Protein AF-A0A6P5RH05-F1 (afdb_monomer)

Solvent-accessible surface area (backbone atoms only — not comparable to full-atom values): 8881 Å² total; per-residue (Å²): 114,66,69,59,51,56,50,51,54,51,50,55,42,36,55,52,49,51,75,71,67,55,86,67,65,102,54,96,44,69,67,55,55,49,51,33,53,52,52,49,59,66,70,46,89,52,87,93,58,48,68,68,58,51,52,50,50,47,67,71,46,50,85,72,64,39,72,69,53,51,55,50,54,48,34,68,75,70,67,61,73,85,76,93,79,69,73,75,67,67,59,62,79,77,68,83,70,88,74,82,88,82,80,88,84,89,80,85,79,85,73,87,76,82,53,71,72,62,62,62,71,66,68,73,56,81,64,70,70,66,74,75,74,127

Nearest PDB structures (foldseek):
  6i7o-assembly1_Gb  TM=3.079E-01  e=9.146E+00  Saccharomyces cerevisiae

Mean predicted aligned error: 18.08 Å

pLDDT: mean 72.0, std 19.88, range [32.75, 96.19]

Radius of gyration: 25.93 Å; Cα contacts (8 Å, |Δi|>4): 29; chains: 1; bounding box: 49×73×50 Å

Secondary structure (DSSP, 8-state):
-HHHHHHHHHHHHHHHHHHTT----SS--HHHHHHHHHHHHHHS--TT--HHHHHHHHHHHGGG--HHHHHHHHHHHHT----S--STTTGGGT------------------PPPHHHHHTT---THHHHTT--

Foldseek 3Di:
DVVVVVVVQLVVLLVVCVVVPPDDDPDPDPVSSVVSVVVVVLPDDDPPDDNVNSVVVCVVCVVVDDPVNVVVVVCVVVVPDDPPDPPVPVVVVPPPDDDDDDDDDDDDDPDDDDDPVNVVVPPDDPVVVVVPDD

Structure (mmCIF, N/CA/C/O backbone):
data_AF-A0A6P5RH05-F1
#
_entry.id   AF-A0A6P5RH05-F1
#
loop_
_atom_site.group_PDB
_atom_site.id
_atom_site.type_symbol
_atom_site.label_atom_id
_atom_site.label_alt_id
_atom_site.label_comp_id
_atom_site.label_asym_id
_atom_site.label_entity_id
_atom_site.label_seq_id
_atom_site.pdbx_PDB_ins_code
_atom_site.Cartn_x
_atom_site.Cartn_y
_atom_site.Cartn_z
_atom_site.occupancy
_atom_site.B_iso_or_equiv
_atom_site.auth_seq_id
_atom_site.auth_comp_id
_atom_site.auth_asym_id
_atom_site.auth_atom_id
_atom_site.pdbx_PDB_model_num
ATOM 1 N N . MET A 1 1 ? 8.839 3.997 24.751 1.00 77.19 1 MET A N 1
ATOM 2 C CA . ME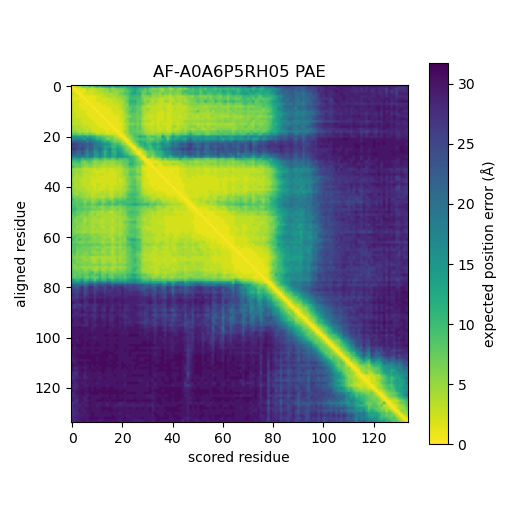T A 1 1 ? 7.398 3.696 24.937 1.00 77.19 1 MET A CA 1
ATOM 3 C C . MET A 1 1 ? 6.636 3.733 23.616 1.00 77.19 1 MET A C 1
ATOM 5 O O . MET A 1 1 ? 5.855 2.828 23.378 1.00 77.19 1 MET A O 1
ATOM 9 N N . GLU A 1 2 ? 6.862 4.718 22.742 1.00 85.25 2 GLU A N 1
ATOM 10 C CA . GLU A 1 2 ? 6.169 4.806 21.444 1.00 85.25 2 GLU A CA 1
ATOM 11 C C . GLU A 1 2 ? 6.503 3.653 20.477 1.00 85.25 2 GLU A C 1
ATOM 13 O O . GLU A 1 2 ? 5.600 3.050 19.912 1.00 85.25 2 GLU A O 1
ATOM 18 N N . GLU A 1 3 ? 7.777 3.269 20.368 1.00 84.56 3 GLU A N 1
ATOM 19 C CA . GLU A 1 3 ? 8.208 2.145 19.515 1.00 84.56 3 GLU A CA 1
ATOM 20 C C . GLU A 1 3 ? 7.582 0.799 19.921 1.00 84.56 3 GLU A C 1
ATOM 22 O O . GLU A 1 3 ? 7.215 -0.007 19.070 1.00 84.56 3 GLU A O 1
ATOM 27 N N . LEU A 1 4 ? 7.372 0.578 21.223 1.00 87.69 4 LEU A N 1
ATOM 28 C CA . LEU A 1 4 ? 6.678 -0.617 21.720 1.00 87.69 4 LEU A CA 1
ATOM 29 C C . LEU A 1 4 ? 5.201 -0.629 21.309 1.00 87.69 4 LEU A C 1
ATOM 31 O O . LEU A 1 4 ? 4.662 -1.687 21.004 1.00 87.69 4 LEU A O 1
ATOM 35 N N . ARG A 1 5 ? 4.560 0.544 21.251 1.00 87.19 5 ARG A N 1
ATOM 36 C CA . ARG A 1 5 ? 3.170 0.684 20.800 1.00 87.19 5 ARG A CA 1
ATOM 37 C C . ARG A 1 5 ? 3.037 0.378 19.309 1.00 87.19 5 ARG A C 1
ATOM 39 O O . ARG A 1 5 ? 2.156 -0.382 18.928 1.00 87.19 5 ARG A O 1
ATOM 46 N N . LYS A 1 6 ? 3.946 0.907 18.481 1.00 86.62 6 LYS A N 1
ATOM 47 C CA . LYS A 1 6 ? 3.999 0.604 17.039 1.00 86.62 6 LYS A CA 1
ATOM 48 C C . LYS A 1 6 ? 4.192 -0.893 16.796 1.00 86.62 6 LYS A C 1
ATOM 50 O O . LYS A 1 6 ? 3.547 -1.475 15.929 1.00 86.62 6 LYS A O 1
ATOM 55 N N . LEU A 1 7 ? 5.051 -1.534 17.591 1.00 87.19 7 LEU A N 1
ATOM 56 C CA . LEU A 1 7 ? 5.256 -2.977 17.511 1.00 87.19 7 LEU A CA 1
ATOM 57 C C . LEU A 1 7 ? 3.986 -3.759 17.879 1.00 87.19 7 LEU A C 1
ATOM 59 O O . LEU A 1 7 ? 3.635 -4.705 17.177 1.00 87.19 7 LEU A O 1
ATOM 63 N N . GLU A 1 8 ? 3.278 -3.353 18.935 1.00 89.62 8 GLU A N 1
ATOM 64 C CA . GLU A 1 8 ? 2.008 -3.968 19.337 1.00 89.62 8 GLU A CA 1
ATOM 65 C C . GLU A 1 8 ? 0.938 -3.851 18.234 1.00 89.62 8 GLU A C 1
ATOM 67 O O . GLU A 1 8 ? 0.223 -4.813 17.951 1.00 89.62 8 GLU A O 1
ATOM 72 N N . GLU A 1 9 ? 0.856 -2.699 17.562 1.00 88.88 9 GLU A N 1
ATOM 73 C CA . GLU A 1 9 ? -0.050 -2.482 16.426 1.00 88.88 9 GLU A CA 1
ATOM 74 C C . GLU A 1 9 ? 0.258 -3.428 15.258 1.00 88.88 9 GLU A C 1
ATOM 76 O O . GLU A 1 9 ? -0.651 -4.071 14.725 1.00 88.88 9 GLU A O 1
ATOM 81 N N . VAL A 1 10 ? 1.539 -3.576 14.903 1.00 87.06 10 VAL A N 1
ATOM 82 C CA . VAL A 1 10 ? 1.984 -4.512 13.859 1.00 87.06 10 VAL A CA 1
ATOM 83 C C . VAL A 1 10 ? 1.666 -5.955 14.248 1.00 87.06 10 VAL A C 1
ATOM 85 O O . VAL A 1 10 ? 1.153 -6.702 13.420 1.00 87.06 10 VAL A O 1
ATOM 88 N N . GLN A 1 11 ? 1.910 -6.357 15.498 1.00 87.50 11 GLN A N 1
ATOM 89 C CA . GLN A 1 11 ? 1.613 -7.714 15.973 1.00 87.50 11 GLN A CA 1
ATOM 90 C C . GLN A 1 11 ? 0.114 -8.022 15.931 1.00 87.50 11 GLN A C 1
ATOM 92 O O . GLN A 1 11 ? -0.288 -9.074 15.434 1.00 87.50 11 GLN A O 1
ATOM 97 N N . ARG A 1 12 ? -0.727 -7.088 16.388 1.00 90.06 12 ARG A N 1
ATOM 98 C CA . ARG A 1 12 ? -2.188 -7.229 16.341 1.00 90.06 12 ARG A CA 1
ATOM 99 C C . ARG A 1 12 ? -2.690 -7.364 14.904 1.00 90.06 12 ARG A C 1
ATOM 101 O O . ARG A 1 12 ? -3.544 -8.207 14.626 1.00 90.06 12 ARG A O 1
ATOM 108 N N . MET A 1 13 ? -2.144 -6.558 13.994 1.00 89.75 13 MET A N 1
ATOM 109 C CA . MET A 1 13 ? -2.470 -6.635 12.572 1.00 89.75 13 MET A CA 1
ATOM 110 C C . MET A 1 13 ? -1.991 -7.956 11.957 1.00 89.75 13 MET A C 1
ATOM 112 O O . MET A 1 13 ? -2.735 -8.577 11.204 1.00 89.75 13 MET A O 1
ATOM 116 N N . LEU A 1 14 ? -0.804 -8.441 12.326 1.00 87.06 14 LEU A N 1
ATOM 117 C CA . LEU A 1 14 ? -0.269 -9.718 11.851 1.00 87.06 14 LEU A CA 1
ATOM 118 C C . LEU A 1 14 ? -1.177 -10.891 12.246 1.00 87.06 14 LEU A C 1
ATOM 120 O O . LEU A 1 14 ? -1.538 -11.700 11.393 1.00 87.06 14 LEU A O 1
ATOM 124 N N . THR A 1 15 ? -1.609 -10.959 13.511 1.00 86.88 15 THR A N 1
ATOM 125 C CA . THR A 1 15 ? -2.557 -11.989 13.974 1.00 86.88 15 THR A CA 1
ATOM 126 C C . THR A 1 15 ? -3.883 -11.910 13.216 1.00 86.88 15 THR A C 1
ATOM 128 O O . THR A 1 15 ? -4.452 -12.937 12.839 1.00 86.88 15 THR A O 1
ATOM 131 N N . PHE A 1 16 ? -4.367 -10.696 12.939 1.00 87.56 16 PHE A N 1
ATOM 132 C CA . PHE A 1 16 ? -5.570 -10.496 12.137 1.00 87.56 16 PHE A CA 1
ATOM 133 C C . PHE A 1 16 ? -5.400 -11.023 10.703 1.00 87.56 16 PHE A C 1
ATOM 135 O O . PHE A 1 16 ? -6.235 -11.800 10.244 1.00 87.56 16 PHE A O 1
ATOM 142 N N . VAL A 1 17 ? -4.311 -10.669 10.018 1.00 85.94 17 VAL A N 1
ATOM 143 C CA . VAL A 1 17 ? -3.982 -11.121 8.653 1.00 85.94 17 VAL A CA 1
ATOM 144 C C . VAL A 1 17 ? -3.900 -12.648 8.575 1.00 85.94 17 VAL A C 1
ATOM 146 O O . VAL A 1 17 ? -4.516 -13.253 7.696 1.00 85.94 17 VAL A O 1
ATOM 149 N N . GLN A 1 18 ? -3.224 -13.279 9.538 1.00 83.56 18 GLN A N 1
ATOM 150 C CA . GLN A 1 18 ? -3.113 -14.739 9.636 1.00 83.56 18 GLN A CA 1
ATOM 151 C C . GLN A 1 18 ? -4.478 -15.412 9.831 1.00 83.56 18 GLN A C 1
ATOM 153 O O . GLN A 1 18 ? -4.788 -16.399 9.165 1.00 83.56 18 GLN A O 1
ATOM 158 N N . SER A 1 19 ? -5.341 -14.846 10.684 1.00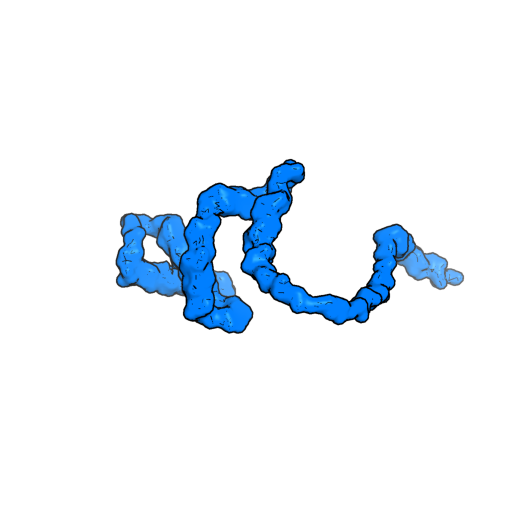 84.31 19 SER A N 1
ATOM 159 C CA . SER A 1 19 ? -6.684 -15.393 10.934 1.00 84.31 19 SER A CA 1
ATOM 160 C C . SER A 1 19 ? -7.597 -15.389 9.699 1.00 84.31 19 SER A C 1
ATOM 162 O O . SER A 1 19 ? -8.571 -16.138 9.645 1.00 84.31 19 SER A O 1
ATOM 164 N N . ARG A 1 20 ? -7.294 -14.558 8.692 1.00 82.94 20 ARG A N 1
ATOM 165 C CA . ARG A 1 20 ? -8.064 -14.436 7.444 1.00 82.94 20 ARG A CA 1
ATOM 166 C C . ARG A 1 20 ? -7.604 -15.394 6.343 1.00 82.94 20 ARG A C 1
ATOM 168 O O . ARG A 1 20 ? -8.132 -15.325 5.238 1.00 82.94 20 ARG A O 1
ATOM 175 N N . GLY A 1 21 ? -6.668 -16.298 6.638 1.00 69.25 21 GLY A N 1
ATOM 176 C CA . GLY A 1 21 ? -6.242 -17.341 5.704 1.00 69.25 21 GLY A CA 1
ATOM 177 C C . GLY A 1 21 ? -5.282 -16.856 4.618 1.00 69.25 21 GLY A C 1
ATOM 178 O O . GLY A 1 21 ? -5.135 -17.529 3.601 1.00 69.25 21 GLY A O 1
ATOM 179 N N . ILE A 1 22 ? -4.623 -15.708 4.819 1.00 66.19 22 ILE A N 1
ATOM 180 C CA . ILE A 1 22 ? -3.490 -15.307 3.980 1.00 66.19 22 ILE A CA 1
ATOM 181 C C . ILE A 1 22 ? -2.352 -16.297 4.280 1.00 66.19 22 ILE A C 1
ATOM 183 O O . ILE A 1 22 ? -1.929 -16.360 5.437 1.00 66.19 22 ILE A O 1
ATOM 187 N N . PRO A 1 23 ? -1.901 -17.112 3.302 1.00 59.50 23 PRO A N 1
ATOM 188 C CA . PRO A 1 23 ? -1.004 -18.227 3.570 1.00 59.50 23 PRO A CA 1
ATOM 189 C C . PRO A 1 23 ? 0.311 -17.731 4.161 1.00 59.50 23 PRO A C 1
ATOM 191 O O . PRO A 1 23 ? 1.093 -17.055 3.499 1.00 59.50 23 PRO A O 1
ATOM 194 N N . THR A 1 24 ? 0.549 -18.087 5.414 1.00 52.16 24 THR A N 1
ATOM 195 C CA . THR A 1 24 ? 1.873 -18.074 6.021 1.00 52.16 24 THR A CA 1
ATOM 196 C C . THR A 1 24 ? 2.424 -19.481 5.886 1.00 52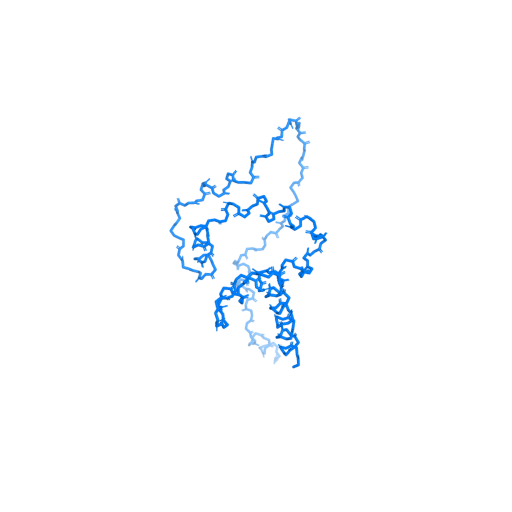.16 24 THR A C 1
ATOM 198 O O . THR A 1 24 ? 1.823 -20.417 6.426 1.00 52.16 24 THR A O 1
ATOM 201 N N . ALA A 1 25 ? 3.543 -19.660 5.178 1.00 50.50 25 ALA A N 1
ATOM 202 C CA . ALA A 1 25 ? 4.324 -20.866 5.401 1.00 50.50 25 ALA A CA 1
ATOM 203 C C . ALA A 1 25 ? 4.792 -20.849 6.868 1.00 50.50 25 ALA A C 1
ATOM 205 O O . ALA A 1 25 ? 4.709 -19.836 7.557 1.00 50.50 25 ALA A O 1
ATOM 206 N N . SER A 1 26 ? 5.196 -21.995 7.397 1.00 52.84 26 SER A N 1
ATOM 207 C CA . SER A 1 26 ? 5.395 -22.271 8.827 1.00 52.84 26 SER A CA 1
ATOM 208 C C . SER A 1 26 ? 6.537 -21.499 9.533 1.00 52.84 26 SER A C 1
ATOM 210 O O . SER A 1 26 ? 7.039 -21.962 10.556 1.00 52.84 26 SER A O 1
ATOM 212 N N . SER A 1 27 ? 6.943 -20.333 9.028 1.00 56.50 27 SER A N 1
ATOM 213 C CA . SER A 1 27 ? 7.888 -19.378 9.621 1.00 56.50 27 SER A CA 1
ATOM 214 C C . SER A 1 27 ? 7.289 -17.964 9.654 1.00 56.50 27 SER A C 1
ATOM 216 O O . SER A 1 27 ? 6.320 -17.695 8.945 1.00 56.50 27 SER A O 1
ATOM 218 N N . PRO A 1 28 ? 7.830 -17.025 10.458 1.00 59.75 28 PRO A N 1
ATOM 219 C CA . PRO A 1 28 ? 7.517 -15.605 10.321 1.00 59.75 28 PRO A CA 1
ATOM 220 C C . PRO A 1 28 ? 8.041 -15.125 8.958 1.00 59.75 28 PRO A C 1
ATOM 222 O O . PRO A 1 28 ? 9.151 -14.618 8.850 1.00 59.75 28 PRO A O 1
ATOM 225 N N . ASP A 1 29 ? 7.278 -15.377 7.898 1.00 71.00 29 ASP A N 1
ATOM 226 C CA . ASP A 1 29 ? 7.676 -15.058 6.534 1.00 71.00 29 ASP A CA 1
ATOM 227 C C . ASP A 1 29 ? 7.681 -13.545 6.346 1.00 71.00 29 ASP A C 1
ATOM 229 O O . ASP A 1 29 ? 6.704 -12.862 6.687 1.00 71.00 29 ASP A O 1
ATOM 233 N N . ASP A 1 30 ? 8.734 -13.031 5.714 1.00 73.25 30 ASP A N 1
ATOM 234 C CA . ASP A 1 30 ? 8.844 -11.632 5.294 1.00 73.25 30 ASP A CA 1
ATOM 235 C C . ASP A 1 30 ? 7.615 -11.177 4.486 1.00 73.25 30 ASP A C 1
ATOM 237 O O . ASP A 1 30 ? 7.186 -10.028 4.597 1.00 73.25 30 ASP A O 1
ATOM 241 N N . CYS A 1 31 ? 6.969 -12.095 3.755 1.00 76.31 31 CYS A N 1
ATOM 242 C CA . CYS A 1 31 ? 5.708 -11.858 3.050 1.00 76.31 31 CYS A CA 1
ATOM 243 C C . CYS A 1 31 ? 4.564 -11.446 3.990 1.00 76.31 31 CYS A C 1
ATOM 245 O O . CYS A 1 31 ? 3.837 -10.494 3.707 1.00 76.31 31 CYS A O 1
ATOM 247 N N . SER A 1 32 ? 4.405 -12.133 5.123 1.00 80.19 32 SER A N 1
ATOM 248 C CA . SER A 1 32 ? 3.361 -11.827 6.110 1.00 80.19 32 SER A CA 1
ATOM 249 C C . SER A 1 32 ? 3.612 -10.479 6.782 1.00 80.19 32 SER A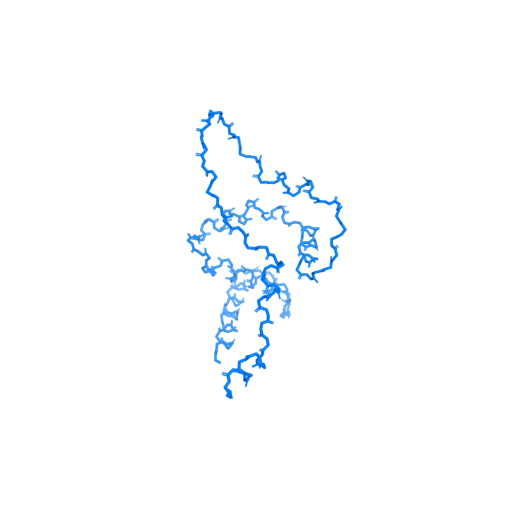 C 1
ATOM 251 O O . SER A 1 32 ? 2.685 -9.689 6.971 1.00 80.19 32 SER A O 1
ATOM 253 N N . CYS A 1 33 ? 4.880 -10.172 7.061 1.00 82.56 33 CYS A N 1
ATOM 254 C CA . CYS A 1 33 ? 5.308 -8.888 7.599 1.00 82.56 33 CYS A CA 1
ATOM 255 C C . CYS A 1 33 ? 5.042 -7.756 6.598 1.00 82.56 33 CYS A C 1
ATOM 257 O O . CYS A 1 33 ? 4.465 -6.730 6.964 1.00 82.56 33 CYS A O 1
ATOM 259 N N . PHE A 1 34 ? 5.385 -7.959 5.323 1.00 87.75 34 PHE A N 1
ATOM 260 C CA . PHE A 1 34 ? 5.116 -7.003 4.253 1.00 87.75 34 PHE A CA 1
ATOM 261 C C . PHE A 1 34 ? 3.618 -6.729 4.095 1.00 87.75 34 PHE A C 1
ATOM 263 O O . PHE A 1 34 ? 3.204 -5.572 4.146 1.00 87.75 34 PHE A O 1
ATOM 270 N N . LEU A 1 35 ? 2.791 -7.774 3.979 1.00 87.62 35 LEU A N 1
ATOM 271 C CA . LEU A 1 35 ? 1.339 -7.619 3.847 1.00 87.62 35 LEU A CA 1
ATOM 272 C C . LEU A 1 35 ? 0.724 -6.939 5.071 1.00 87.62 35 LEU A C 1
ATOM 274 O O . LEU A 1 35 ? -0.139 -6.077 4.928 1.00 87.62 35 LEU A O 1
ATOM 278 N N . THR A 1 36 ? 1.210 -7.266 6.267 1.00 89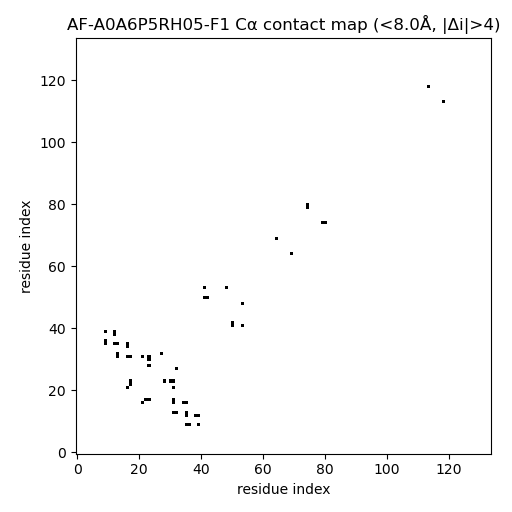.81 36 THR A N 1
ATOM 279 C CA . THR A 1 36 ? 0.798 -6.602 7.509 1.00 89.81 36 THR A CA 1
ATOM 280 C C . THR A 1 36 ? 1.101 -5.107 7.459 1.00 89.81 36 THR A C 1
ATOM 282 O O . THR A 1 36 ? 0.219 -4.296 7.736 1.00 89.81 36 THR A O 1
ATOM 285 N N . LYS A 1 37 ? 2.322 -4.725 7.060 1.00 90.31 37 LYS A N 1
ATOM 286 C CA . LYS A 1 37 ? 2.726 -3.317 6.923 1.00 90.31 37 LYS A CA 1
ATOM 287 C C . LYS A 1 37 ? 1.917 -2.590 5.848 1.00 90.31 37 LYS A C 1
ATOM 289 O O . LYS A 1 37 ? 1.505 -1.455 6.071 1.00 90.31 37 LYS A O 1
ATOM 294 N N . LEU A 1 38 ? 1.639 -3.247 4.722 1.00 91.56 38 LEU A N 1
ATOM 295 C CA . LEU A 1 38 ? 0.806 -2.699 3.653 1.00 91.56 38 LEU A CA 1
ATOM 296 C C . LEU A 1 38 ? -0.631 -2.446 4.130 1.00 91.56 38 LEU A C 1
ATOM 298 O O . LEU A 1 38 ? -1.171 -1.365 3.919 1.00 91.56 38 LEU A O 1
ATOM 302 N N . ILE A 1 39 ? -1.252 -3.414 4.806 1.00 91.75 39 ILE A N 1
ATOM 303 C CA . ILE A 1 39 ? -2.618 -3.266 5.327 1.00 91.75 39 ILE A CA 1
ATOM 304 C C . ILE A 1 39 ? -2.667 -2.175 6.398 1.00 91.75 39 ILE A C 1
ATOM 306 O O . ILE A 1 39 ? -3.590 -1.361 6.396 1.00 91.75 39 ILE A O 1
ATOM 310 N N . LEU A 1 40 ? -1.663 -2.114 7.276 1.00 91.94 40 LEU A N 1
ATOM 311 C CA . LEU A 1 40 ? -1.561 -1.061 8.281 1.00 91.94 40 LEU A CA 1
ATOM 312 C C . LEU A 1 40 ? -1.508 0.328 7.625 1.00 91.94 40 LEU A C 1
ATOM 314 O O . LEU A 1 40 ? -2.265 1.209 8.029 1.00 91.94 40 LEU A O 1
ATOM 318 N N . LEU A 1 41 ? -0.709 0.492 6.564 1.00 92.25 41 LEU A N 1
ATOM 319 C CA . LEU A 1 41 ? -0.640 1.726 5.774 1.00 92.25 41 LEU A CA 1
ATOM 320 C C . LEU A 1 41 ? -2.002 2.107 5.171 1.00 92.25 41 LEU A C 1
ATOM 322 O O . LEU A 1 41 ? -2.390 3.273 5.209 1.00 92.25 41 LEU A O 1
ATOM 326 N N . LEU A 1 42 ? -2.755 1.138 4.642 1.00 91.88 42 LEU A N 1
ATOM 327 C CA . LEU A 1 42 ? -4.078 1.393 4.062 1.00 91.88 42 LEU A CA 1
ATOM 328 C C . LEU A 1 42 ? -5.104 1.836 5.116 1.00 91.88 42 LEU A C 1
ATOM 330 O O . LEU A 1 42 ? -5.929 2.717 4.855 1.00 91.88 42 LEU A O 1
ATOM 334 N N . VAL A 1 43 ? -5.048 1.262 6.318 1.00 92.12 43 VAL A N 1
ATOM 335 C CA . VAL A 1 43 ? -5.966 1.595 7.418 1.00 92.12 43 VAL A CA 1
ATOM 336 C C . VAL A 1 43 ? -5.601 2.928 8.080 1.00 92.12 43 VAL A C 1
ATOM 338 O O . VAL A 1 43 ? -6.496 3.656 8.512 1.00 92.12 43 VAL A O 1
ATOM 341 N N . GLN A 1 44 ? -4.317 3.288 8.124 1.00 91.81 44 GLN A N 1
ATOM 342 C CA . GLN A 1 44 ? -3.842 4.512 8.771 1.00 91.81 44 GLN A CA 1
ATOM 343 C C . GLN A 1 44 ? -4.440 5.772 8.111 1.00 91.81 44 GLN A C 1
ATOM 345 O O . GLN A 1 44 ? -4.511 5.841 6.883 1.00 91.81 44 GLN A O 1
ATOM 350 N N . PRO A 1 45 ? -4.896 6.785 8.874 1.00 90.50 45 PRO A N 1
ATOM 351 C CA . PRO A 1 45 ? -5.474 8.006 8.307 1.00 90.50 45 PRO A CA 1
ATOM 352 C C . PRO A 1 45 ? -4.517 8.698 7.326 1.00 90.50 45 PRO A C 1
ATOM 354 O O . PRO A 1 45 ? -3.320 8.804 7.580 1.00 90.50 45 PRO A O 1
ATOM 357 N N . CYS A 1 46 ? -5.059 9.172 6.203 1.00 89.25 46 CYS A N 1
ATOM 358 C CA . CYS A 1 46 ? -4.311 9.860 5.151 1.00 89.25 46 CYS A CA 1
ATOM 359 C C . CYS A 1 46 ? -5.164 11.024 4.631 1.00 89.25 46 CYS A C 1
ATOM 361 O O . CYS A 1 46 ? -6.021 10.835 3.768 1.00 89.25 46 CYS A O 1
ATOM 363 N N . GLY A 1 47 ? -4.989 12.207 5.227 1.00 89.06 47 GLY A N 1
ATOM 364 C CA . GLY A 1 47 ? -5.838 13.368 4.950 1.00 89.06 47 GLY A CA 1
ATOM 365 C C . GLY A 1 47 ? -7.330 13.055 5.125 1.00 89.06 47 GLY A C 1
ATOM 366 O O . GLY A 1 47 ? -7.720 12.351 6.055 1.00 89.06 47 GLY A O 1
ATOM 367 N N . GLU A 1 48 ? -8.151 13.543 4.196 1.00 91.69 48 GLU A N 1
ATOM 368 C CA . GLU A 1 48 ? -9.609 13.332 4.162 1.00 91.69 48 GLU A CA 1
ATOM 369 C C . GLU A 1 48 ? -10.027 12.064 3.388 1.00 91.69 48 GLU A C 1
ATOM 371 O O . GLU A 1 48 ? -11.194 11.885 3.026 1.00 91.69 48 GLU A O 1
ATOM 376 N N . LEU A 1 49 ? -9.075 11.174 3.087 1.00 91.62 49 LEU A N 1
ATOM 377 C CA . LEU A 1 49 ? -9.326 9.995 2.269 1.00 91.62 49 LEU A CA 1
ATOM 378 C C . LEU A 1 49 ? -9.910 8.854 3.115 1.00 91.62 49 LEU A C 1
ATOM 380 O O . LEU A 1 49 ? -9.211 8.213 3.907 1.00 91.62 49 LEU A O 1
ATOM 384 N N . ASP A 1 50 ? -11.199 8.580 2.921 1.00 94.00 50 ASP A N 1
ATOM 385 C CA . ASP A 1 50 ? -11.877 7.443 3.542 1.00 94.00 50 ASP A CA 1
ATOM 386 C C . ASP A 1 50 ? -11.403 6.088 2.976 1.00 94.00 50 ASP A C 1
ATOM 388 O O . ASP A 1 50 ? -10.749 6.001 1.931 1.00 94.00 50 ASP A O 1
ATOM 392 N N . LEU A 1 51 ? -11.740 5.001 3.679 1.00 93.06 51 LEU A N 1
ATOM 393 C CA . LEU A 1 51 ? -11.318 3.647 3.312 1.00 93.06 51 LEU A CA 1
ATOM 394 C C . LEU A 1 51 ? -11.843 3.215 1.931 1.00 93.06 51 LEU A C 1
ATOM 396 O O . LEU A 1 51 ? -11.132 2.533 1.198 1.00 93.06 51 LEU A O 1
ATOM 400 N N . GLY A 1 52 ? -13.055 3.628 1.549 1.00 94.38 52 GLY A N 1
ATOM 401 C CA . GLY A 1 52 ? -13.653 3.268 0.262 1.00 94.38 52 GLY A CA 1
ATOM 402 C C . GLY A 1 52 ? -12.910 3.903 -0.911 1.00 94.38 52 GLY A C 1
ATOM 403 O O . GLY A 1 52 ? -12.584 3.225 -1.890 1.00 94.38 52 GLY A O 1
ATOM 404 N N . LYS A 1 53 ? -12.562 5.187 -0.788 1.00 94.31 53 LYS A N 1
ATOM 405 C CA . LYS A 1 53 ? -11.744 5.900 -1.779 1.00 94.31 53 LYS A CA 1
ATOM 406 C C . LYS A 1 53 ? -10.334 5.323 -1.867 1.00 94.31 53 LYS A C 1
ATOM 408 O O . LYS A 1 53 ? -9.843 5.118 -2.974 1.00 94.31 53 LYS A O 1
ATOM 413 N N . LYS A 1 54 ? -9.712 4.980 -0.732 1.00 94.56 54 LYS A N 1
ATOM 414 C CA . LYS A 1 54 ? -8.418 4.274 -0.714 1.00 94.56 54 LYS A CA 1
ATOM 415 C C . LYS A 1 54 ? -8.483 2.953 -1.472 1.00 94.56 54 LYS A C 1
ATOM 417 O O . LYS A 1 54 ? -7.653 2.712 -2.341 1.00 94.56 54 LYS A O 1
ATOM 422 N N . CYS A 1 55 ? -9.481 2.116 -1.185 1.00 93.94 55 CYS A N 1
ATOM 423 C CA . CYS A 1 55 ? -9.660 0.840 -1.878 1.00 93.94 55 CYS A CA 1
ATOM 424 C C . CYS A 1 55 ? -9.887 1.024 -3.385 1.00 93.94 55 CYS A C 1
ATOM 426 O O . CYS A 1 55 ? -9.343 0.253 -4.177 1.00 93.9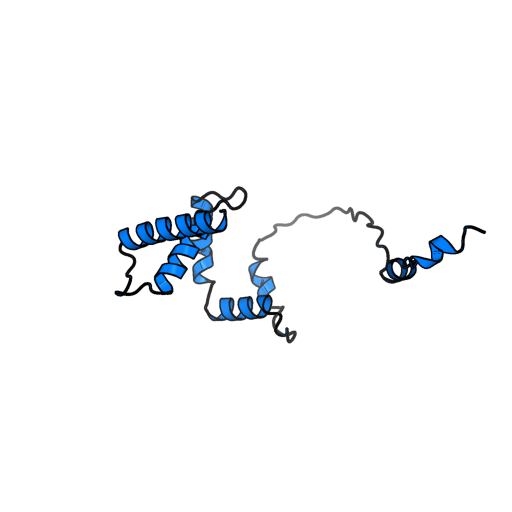4 55 CYS A O 1
ATOM 428 N N . SER A 1 56 ? -10.645 2.051 -3.780 1.00 95.12 56 SER A N 1
ATOM 429 C CA . SER A 1 56 ? -10.894 2.375 -5.190 1.00 95.12 56 SER A CA 1
ATOM 430 C C . SER A 1 56 ? -9.597 2.756 -5.909 1.00 95.12 56 SER A C 1
ATOM 432 O O . SER A 1 56 ? -9.279 2.169 -6.939 1.00 95.12 56 SER A O 1
ATOM 434 N N . LEU A 1 57 ? -8.796 3.650 -5.317 1.00 94.75 57 LEU A N 1
ATOM 435 C CA . LEU A 1 57 ? -7.500 4.065 -5.866 1.00 94.75 57 LEU A CA 1
ATOM 436 C C . LEU A 1 57 ? -6.513 2.902 -5.969 1.00 94.75 57 LEU A C 1
ATOM 438 O O . LEU A 1 57 ? -5.883 2.717 -7.006 1.00 94.75 57 LEU A O 1
ATOM 442 N N . VAL A 1 58 ? -6.395 2.087 -4.918 1.00 94.38 58 VAL A N 1
ATOM 443 C CA . VAL A 1 58 ? -5.531 0.901 -4.961 1.00 94.38 58 VAL A CA 1
ATOM 444 C C . VAL A 1 58 ? -5.975 -0.020 -6.091 1.00 94.38 58 VAL A C 1
ATOM 446 O O . VAL A 1 58 ? -5.150 -0.437 -6.887 1.00 94.38 58 VAL A O 1
ATOM 449 N N . SER A 1 59 ? -7.270 -0.291 -6.234 1.00 93.75 59 SER A N 1
ATOM 450 C CA . SER A 1 59 ? -7.759 -1.184 -7.293 1.00 93.75 59 SER A CA 1
ATOM 451 C C . SER A 1 59 ? -7.514 -0.625 -8.701 1.00 93.75 59 SER A C 1
ATOM 453 O O . SER A 1 59 ? -7.177 -1.381 -9.609 1.00 93.75 59 SER A O 1
ATOM 455 N N . GLU A 1 60 ? -7.652 0.689 -8.882 1.00 96.19 60 GLU A N 1
ATOM 456 C CA . GLU A 1 60 ? -7.440 1.370 -10.163 1.00 96.19 60 GLU A CA 1
ATOM 457 C C . GLU A 1 60 ? -5.957 1.418 -10.572 1.00 96.19 60 GLU A C 1
ATOM 459 O O . GLU A 1 60 ? -5.625 1.244 -11.748 1.00 96.19 60 GLU A O 1
ATOM 464 N N . TYR A 1 61 ? -5.056 1.649 -9.613 1.00 93.88 61 TYR A N 1
ATOM 465 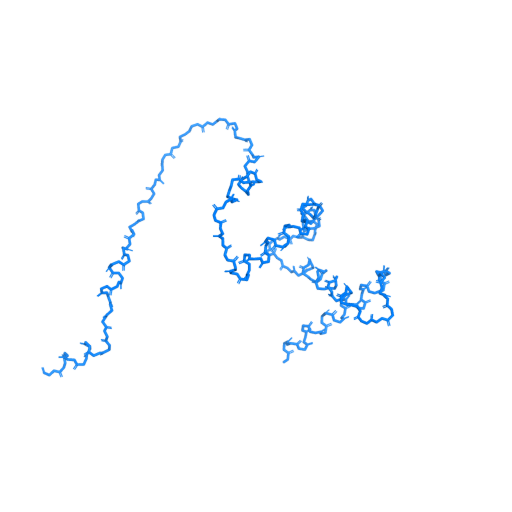C CA . TYR A 1 61 ? -3.641 1.910 -9.894 1.00 93.88 61 TYR A CA 1
ATOM 466 C C . TYR A 1 61 ? -2.709 0.736 -9.596 1.00 93.88 61 TYR A C 1
ATOM 468 O O . TYR A 1 61 ? -1.648 0.672 -10.210 1.00 93.88 61 TYR A O 1
ATOM 476 N N . MET A 1 62 ? -3.079 -0.225 -8.743 1.00 92.94 62 MET A N 1
ATOM 477 C CA . MET A 1 62 ? -2.232 -1.389 -8.439 1.00 92.94 62 MET A CA 1
ATOM 478 C C . MET A 1 62 ? -1.788 -2.154 -9.697 1.00 92.94 62 MET A C 1
ATOM 480 O O . MET A 1 62 ? -0.611 -2.496 -9.770 1.00 92.94 62 MET A O 1
ATOM 484 N N . PRO A 1 63 ? -2.632 -2.358 -10.733 1.00 92.19 63 PRO A N 1
ATOM 485 C CA . PRO A 1 63 ? -2.186 -3.003 -11.971 1.00 92.19 63 PRO A CA 1
ATOM 486 C C . PRO A 1 63 ? -1.093 -2.231 -12.728 1.00 92.19 63 PRO A C 1
ATOM 488 O O . PRO A 1 63 ? -0.362 -2.824 -13.517 1.00 92.19 63 PRO A O 1
ATOM 491 N N . LYS A 1 64 ? -0.977 -0.915 -12.507 1.00 94.38 64 LYS A N 1
ATOM 492 C CA . LYS A 1 64 ? 0.058 -0.060 -13.109 1.00 94.38 64 LYS A CA 1
ATOM 493 C C . LYS A 1 64 ? 1.379 -0.122 -12.328 1.00 94.38 64 LYS A C 1
ATOM 495 O O . LYS A 1 64 ? 2.428 0.193 -12.885 1.00 94.38 64 LYS A O 1
ATOM 500 N N . ILE A 1 65 ? 1.342 -0.547 -11.062 1.00 93.81 65 ILE A N 1
ATOM 501 C CA . ILE A 1 65 ? 2.521 -0.711 -10.203 1.00 93.81 65 ILE A CA 1
ATOM 502 C C . ILE A 1 65 ? 3.195 -2.043 -10.551 1.00 93.81 65 ILE A C 1
ATOM 504 O O . ILE A 1 65 ? 2.916 -3.091 -9.972 1.00 93.81 65 ILE A O 1
ATOM 508 N N . SER A 1 66 ? 4.081 -1.997 -11.543 1.00 93.75 66 SER A N 1
ATOM 509 C CA . SER A 1 66 ? 4.905 -3.136 -11.956 1.00 93.75 66 SER A CA 1
ATOM 510 C C . SER A 1 66 ? 6.217 -3.215 -11.166 1.00 93.75 66 SER A C 1
ATOM 512 O O . SER A 1 66 ? 6.632 -2.244 -10.533 1.00 93.75 66 SER A O 1
ATOM 514 N N . ALA A 1 67 ? 6.917 -4.352 -11.247 1.00 94.19 67 ALA A N 1
ATOM 515 C CA . ALA A 1 67 ? 8.264 -4.478 -10.684 1.00 94.19 67 ALA A CA 1
ATOM 516 C C . ALA A 1 67 ? 9.229 -3.430 -11.271 1.00 94.19 67 ALA A C 1
ATOM 518 O O . ALA A 1 67 ? 9.947 -2.782 -10.522 1.00 94.19 67 ALA A O 1
ATOM 519 N N . ALA A 1 68 ? 9.161 -3.180 -12.585 1.00 94.56 68 ALA A N 1
ATOM 520 C CA . ALA A 1 68 ? 9.977 -2.159 -13.243 1.00 94.56 68 ALA A CA 1
ATOM 521 C C . ALA A 1 68 ? 9.693 -0.744 -12.710 1.00 94.56 68 ALA A C 1
ATOM 523 O O . ALA A 1 68 ? 10.621 0.035 -12.513 1.00 94.56 68 ALA A O 1
ATOM 524 N N . PHE A 1 69 ? 8.423 -0.430 -12.429 1.00 94.81 69 PHE A N 1
ATOM 525 C CA . PHE A 1 69 ? 8.043 0.837 -11.803 1.00 94.81 69 PHE A CA 1
ATOM 526 C C . PHE A 1 69 ? 8.618 0.967 -10.384 1.00 94.81 69 PHE A C 1
ATOM 528 O O . PHE A 1 69 ? 9.121 2.027 -10.020 1.00 94.81 69 PHE A O 1
ATOM 535 N N . LEU A 1 70 ? 8.563 -0.101 -9.579 1.00 93.75 70 LEU A N 1
ATOM 536 C CA . LEU A 1 70 ? 9.128 -0.101 -8.225 1.00 93.75 70 LEU A CA 1
ATOM 537 C C . LEU A 1 70 ? 10.658 0.007 -8.239 1.00 93.75 70 LEU A C 1
ATOM 539 O O . LEU A 1 70 ? 11.214 0.737 -7.420 1.00 93.75 70 LEU A O 1
ATOM 543 N N . ASP A 1 71 ? 11.329 -0.654 -9.182 1.00 93.19 71 ASP A N 1
ATOM 544 C CA . ASP A 1 71 ? 12.775 -0.536 -9.377 1.00 93.19 71 ASP A CA 1
ATOM 545 C C . ASP A 1 71 ? 13.162 0.894 -9.756 1.00 93.19 71 ASP A C 1
ATOM 547 O O . ASP A 1 71 ? 14.118 1.439 -9.204 1.00 93.19 71 ASP A O 1
ATOM 551 N N . GLU A 1 72 ? 12.408 1.530 -10.656 1.00 93.69 72 GLU A N 1
ATOM 552 C CA . GLU A 1 72 ? 12.591 2.942 -10.975 1.00 93.69 72 GLU A CA 1
ATOM 553 C C . GLU A 1 72 ? 12.394 3.797 -9.721 1.00 93.69 72 GLU A C 1
ATOM 555 O O . GLU A 1 72 ? 13.337 4.454 -9.296 1.00 93.69 72 G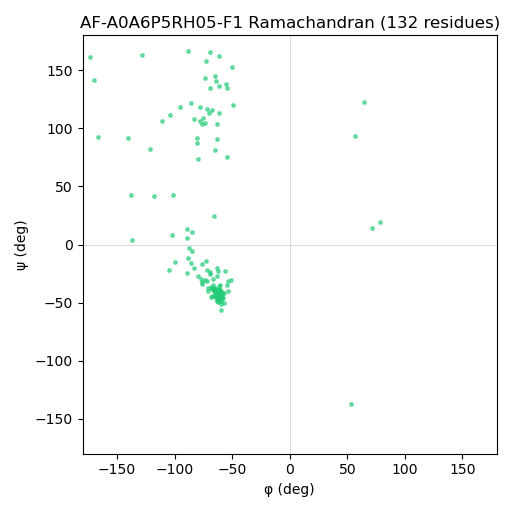LU A O 1
ATOM 560 N N . ALA A 1 73 ? 11.249 3.706 -9.042 1.00 92.12 73 ALA A N 1
ATOM 561 C CA . ALA A 1 73 ? 10.984 4.466 -7.819 1.00 92.12 73 ALA A CA 1
ATOM 562 C C . ALA A 1 73 ? 12.063 4.268 -6.732 1.00 92.12 73 ALA A C 1
ATOM 564 O O . ALA A 1 73 ? 12.405 5.210 -6.016 1.00 92.12 73 ALA A O 1
ATOM 565 N N . SER A 1 74 ? 12.642 3.067 -6.620 1.00 92.00 74 SER A N 1
ATOM 566 C CA . SER A 1 74 ? 13.726 2.785 -5.672 1.00 92.00 74 SER A CA 1
ATOM 567 C C . SER A 1 74 ? 15.005 3.577 -5.972 1.00 92.00 74 SER A C 1
ATOM 569 O O . SER A 1 74 ? 15.634 4.096 -5.050 1.00 92.00 74 SER A O 1
ATOM 571 N N . LYS A 1 75 ? 15.357 3.755 -7.252 1.00 92.06 75 LYS A N 1
ATOM 572 C CA . LYS A 1 75 ? 16.519 4.558 -7.670 1.00 92.06 75 LYS A CA 1
ATOM 573 C C . LYS A 1 75 ? 16.328 6.031 -7.331 1.00 92.06 75 LYS A C 1
ATOM 575 O O . LYS A 1 75 ? 17.265 6.679 -6.869 1.00 92.06 75 LYS A O 1
ATOM 580 N N . TRP A 1 76 ? 15.099 6.531 -7.490 1.00 89.75 76 TRP A N 1
ATOM 581 C CA . TRP A 1 76 ? 14.732 7.900 -7.117 1.00 89.75 76 TRP A CA 1
ATOM 582 C C . TRP A 1 76 ? 14.916 8.129 -5.610 1.00 89.75 76 TRP A C 1
ATOM 584 O O . TRP A 1 76 ? 15.408 9.178 -5.206 1.00 89.75 76 TRP A O 1
ATOM 594 N N . LEU A 1 77 ? 14.572 7.139 -4.778 1.00 87.06 77 LEU A N 1
ATOM 595 C CA . LEU A 1 77 ? 14.750 7.205 -3.322 1.00 87.06 77 LEU A CA 1
ATOM 596 C C . LEU A 1 77 ? 16.220 7.116 -2.890 1.00 87.06 77 LEU A C 1
ATOM 598 O O . LEU A 1 77 ? 16.618 7.793 -1.944 1.00 87.06 77 LEU A O 1
ATOM 602 N N . ASN A 1 78 ? 17.020 6.298 -3.576 1.00 86.25 78 ASN A N 1
ATOM 603 C CA . ASN A 1 78 ? 18.423 6.066 -3.226 1.00 86.25 78 ASN A CA 1
ATOM 604 C C . ASN A 1 78 ? 19.383 7.123 -3.805 1.00 86.25 78 ASN A C 1
ATOM 606 O O . ASN A 1 78 ? 20.569 7.105 -3.485 1.00 86.25 78 ASN A O 1
ATOM 610 N N . GLY A 1 79 ? 18.890 8.053 -4.633 1.00 74.50 79 GLY A N 1
ATOM 611 C CA . GLY A 1 79 ? 19.696 9.130 -5.219 1.00 74.50 79 GLY A CA 1
ATOM 612 C C . GLY A 1 79 ? 20.678 8.667 -6.302 1.00 74.50 79 GLY A C 1
ATOM 613 O O . GLY A 1 79 ? 21.575 9.420 -6.683 1.00 74.50 79 GLY A O 1
ATOM 614 N N . GLU A 1 80 ? 20.528 7.443 -6.814 1.00 62.19 80 GLU A N 1
ATOM 615 C CA . GLU A 1 80 ? 21.382 6.894 -7.867 1.00 62.19 80 GLU A CA 1
ATOM 616 C C . GLU A 1 80 ? 20.934 7.404 -9.246 1.00 62.19 80 GLU A C 1
ATOM 618 O O . GLU A 1 80 ? 20.079 6.819 -9.903 1.00 62.19 80 GLU A O 1
ATOM 623 N N . GLY A 1 81 ? 21.541 8.520 -9.664 1.00 54.25 81 GLY A N 1
ATOM 624 C CA . GLY A 1 81 ? 21.885 8.840 -11.054 1.00 54.25 81 GLY A CA 1
ATOM 625 C C . GLY A 1 81 ? 20.754 8.839 -12.082 1.00 54.25 81 GLY A C 1
ATOM 626 O O . GLY A 1 81 ? 20.511 7.846 -12.766 1.00 54.25 81 GLY A O 1
ATOM 627 N N . TYR A 1 82 ? 20.164 10.009 -12.305 1.00 56.69 82 TYR A N 1
ATOM 628 C CA . TYR A 1 82 ? 19.419 10.265 -13.531 1.00 56.69 82 TYR A CA 1
ATOM 629 C C . TYR A 1 82 ? 20.395 10.507 -14.661 1.00 56.69 82 TYR A C 1
ATOM 631 O O . TYR A 1 82 ? 20.942 11.596 -14.805 1.00 56.69 82 TYR A O 1
ATOM 639 N N . GLU A 1 83 ? 20.554 9.500 -15.502 1.00 54.66 83 GLU A N 1
ATOM 640 C CA . GLU A 1 83 ? 20.831 9.761 -16.903 1.00 54.66 83 GLU A CA 1
ATOM 641 C C . GLU A 1 83 ? 19.511 10.219 -17.543 1.00 54.66 83 GLU A C 1
ATOM 643 O O . GLU A 1 83 ? 18.539 9.472 -17.670 1.00 54.66 83 GLU A O 1
ATOM 648 N N . GLU A 1 84 ? 19.477 11.505 -17.865 1.00 49.88 84 GLU A N 1
ATOM 649 C CA . GLU A 1 84 ? 18.419 12.295 -18.492 1.00 49.88 84 GLU A CA 1
ATOM 650 C C . GLU A 1 84 ? 17.935 11.690 -19.829 1.00 49.88 84 GLU A C 1
ATOM 652 O O . GLU A 1 84 ? 18.290 12.160 -20.906 1.00 49.88 84 GLU A O 1
ATOM 657 N N . LYS A 1 85 ? 17.146 10.605 -19.804 1.00 46.22 85 LYS A N 1
ATOM 658 C CA . LYS A 1 85 ? 16.573 10.016 -21.037 1.00 46.22 85 LYS A CA 1
ATOM 659 C C . LYS A 1 85 ? 15.110 9.573 -20.980 1.00 46.22 85 LYS A C 1
ATOM 661 O O . LYS A 1 85 ? 14.618 9.060 -21.978 1.00 46.22 85 LYS A O 1
ATOM 666 N N . SER A 1 86 ? 14.380 9.784 -19.884 1.00 45.91 86 SER A N 1
ATOM 667 C CA . SER A 1 86 ? 12.995 9.284 -19.773 1.00 45.91 86 SER A CA 1
ATOM 668 C C . SER A 1 86 ? 12.015 10.276 -19.134 1.00 45.91 86 SER A C 1
ATOM 670 O O . SER A 1 86 ? 11.188 9.901 -18.309 1.00 45.91 86 SER A O 1
ATOM 672 N N . VAL A 1 87 ? 12.079 11.558 -19.503 1.00 47.22 87 VAL A N 1
ATOM 673 C CA . VAL A 1 87 ? 11.101 12.558 -19.019 1.00 47.22 87 VAL A CA 1
ATOM 674 C C . VAL A 1 87 ? 9.832 12.595 -19.891 1.00 47.22 87 VAL A C 1
ATOM 676 O O . VAL A 1 87 ? 8.786 13.057 -19.445 1.00 47.22 87 VAL A O 1
ATOM 679 N N . GLU A 1 88 ? 9.857 12.032 -21.103 1.00 42.06 88 GLU A N 1
ATOM 680 C CA . GLU A 1 88 ? 8.719 12.133 -22.033 1.00 42.06 88 GLU A CA 1
ATOM 681 C C . GLU A 1 88 ? 7.532 11.207 -21.704 1.00 42.06 88 GLU A C 1
ATOM 683 O O . GLU A 1 88 ? 6.385 11.579 -21.947 1.00 42.06 88 GLU A O 1
ATOM 688 N N . ASN A 1 89 ? 7.755 10.041 -21.085 1.00 43.75 89 ASN A N 1
ATOM 689 C CA . ASN A 1 89 ? 6.667 9.082 -20.826 1.00 43.75 89 ASN A CA 1
ATOM 690 C C . ASN A 1 89 ? 5.937 9.294 -19.488 1.00 43.75 89 ASN A C 1
ATOM 692 O O . ASN A 1 89 ? 4.769 8.926 -19.371 1.00 43.75 89 ASN A O 1
ATOM 696 N N . ALA A 1 90 ? 6.575 9.911 -18.487 1.00 46.78 90 ALA A N 1
ATOM 697 C CA . ALA A 1 90 ? 5.950 10.136 -17.178 1.00 46.78 90 ALA A CA 1
ATOM 698 C C . ALA A 1 90 ? 4.877 11.244 -17.217 1.00 46.78 90 ALA A C 1
ATOM 700 O O . ALA A 1 90 ? 3.871 11.169 -16.512 1.00 46.78 90 ALA A O 1
ATOM 701 N N . LEU A 1 91 ? 5.044 12.239 -18.096 1.00 44.47 91 LEU A N 1
ATOM 702 C CA . LEU A 1 91 ? 4.094 13.343 -18.283 1.00 44.47 91 LEU A CA 1
ATOM 703 C C . LEU A 1 91 ? 2.794 12.921 -18.991 1.00 44.47 91 LEU A C 1
ATOM 705 O O . LEU A 1 91 ? 1.758 13.560 -18.802 1.00 44.47 91 LEU A O 1
ATOM 709 N N . GLN A 1 92 ? 2.797 11.818 -19.745 1.00 42.12 92 GLN A N 1
ATOM 710 C CA . GLN A 1 92 ? 1.594 11.328 -20.430 1.00 42.12 92 GLN A CA 1
ATOM 711 C C . GLN A 1 92 ? 0.522 10.787 -19.473 1.00 42.12 92 GLN A C 1
ATOM 713 O O . GLN A 1 92 ? -0.661 10.806 -19.816 1.00 42.12 92 GLN A O 1
ATOM 718 N N . LEU A 1 93 ? 0.893 10.364 -18.259 1.00 44.25 93 LEU A N 1
ATOM 719 C CA . LEU A 1 93 ? -0.075 9.834 -17.295 1.00 44.25 93 LEU A CA 1
ATOM 720 C C . LEU A 1 93 ? -0.929 10.927 -16.621 1.00 44.25 93 LEU A C 1
ATOM 722 O O . LEU A 1 93 ? -1.969 10.605 -16.052 1.00 44.25 93 LEU A O 1
ATOM 726 N N . ALA A 1 94 ? -0.520 12.202 -16.691 1.00 42.81 94 ALA A N 1
ATOM 727 C CA . ALA A 1 94 ? -1.178 13.312 -15.993 1.00 42.81 94 ALA A CA 1
ATOM 728 C C . ALA A 1 94 ? -2.133 14.150 -16.871 1.00 42.81 94 ALA A C 1
ATOM 730 O O . ALA A 1 94 ? -2.957 14.891 -16.340 1.00 42.81 94 ALA A O 1
ATOM 731 N N . CYS A 1 95 ? -2.074 14.029 -18.203 1.00 35.81 95 CYS A N 1
ATOM 732 C CA . CYS A 1 95 ? -2.786 14.930 -19.125 1.00 35.81 95 CYS A CA 1
ATOM 733 C C . CYS A 1 95 ? -3.829 14.238 -20.018 1.00 35.81 95 CYS A C 1
ATOM 735 O O . CYS A 1 95 ? -3.981 14.581 -21.186 1.00 35.81 95 CYS A O 1
ATOM 737 N N . SER A 1 96 ? -4.607 13.304 -19.468 1.00 37.59 96 SER A N 1
ATOM 738 C CA . SER A 1 96 ? -5.835 12.811 -20.119 1.00 37.59 96 SER A CA 1
ATOM 739 C C . SER A 1 96 ? -7.096 13.430 -19.510 1.00 37.59 96 SER A C 1
ATOM 741 O O . SER A 1 96 ? -8.092 12.748 -19.294 1.00 37.59 96 SER A O 1
ATOM 743 N N . HIS A 1 97 ? -7.072 14.736 -19.237 1.00 39.56 97 HIS A N 1
ATOM 744 C CA . HIS A 1 97 ? -8.292 15.507 -19.013 1.00 39.56 97 HIS A CA 1
ATOM 745 C C . HIS A 1 97 ? -8.501 16.464 -20.180 1.00 39.56 97 HIS A C 1
ATOM 747 O O . HIS A 1 97 ? -7.798 17.453 -20.353 1.00 39.56 97 HIS A O 1
ATOM 753 N N . LYS A 1 98 ? -9.484 16.097 -20.998 1.00 47.06 98 LYS A N 1
ATOM 754 C CA . LYS A 1 98 ? -10.092 16.873 -22.076 1.00 47.06 98 LYS A CA 1
ATOM 755 C C . LYS A 1 98 ? -10.463 18.277 -21.556 1.00 47.06 98 LYS A C 1
ATOM 757 O O . LYS A 1 98 ? -11.297 18.342 -20.654 1.00 47.06 98 LYS A O 1
ATOM 762 N N . PRO A 1 99 ? -9.935 19.383 -22.106 1.00 37.41 99 PRO A N 1
ATOM 763 C CA . PRO A 1 99 ? -10.523 20.690 -21.888 1.00 37.41 99 PRO A CA 1
ATOM 764 C C . PRO A 1 99 ? -11.272 21.097 -23.154 1.00 37.41 99 PRO A C 1
ATOM 766 O O . PRO A 1 99 ? -10.686 21.340 -24.210 1.00 37.41 99 PRO A O 1
ATOM 769 N N . GLU A 1 100 ? -12.594 21.147 -23.041 1.00 35.47 100 GLU A N 1
ATOM 770 C CA . GLU A 1 100 ? -13.382 21.982 -23.932 1.00 35.47 100 GLU A CA 1
ATOM 771 C C . GLU A 1 100 ? -13.006 23.448 -23.684 1.00 35.47 100 GLU A C 1
ATOM 773 O O . GLU A 1 100 ? -12.718 23.880 -22.569 1.00 35.47 100 GLU A O 1
ATOM 778 N N . SER A 1 101 ? -12.937 24.181 -24.784 1.00 43.06 101 SER A N 1
ATOM 779 C CA . SER A 1 101 ? -12.543 25.575 -24.907 1.00 43.06 101 SER A CA 1
ATOM 780 C C . SER A 1 101 ? -13.329 26.536 -24.009 1.00 43.06 101 SER A C 1
ATOM 782 O O . SER A 1 101 ? -14.552 26.567 -24.098 1.00 43.06 101 SER A O 1
ATOM 784 N N . SER A 1 102 ? -12.634 27.456 -23.336 1.00 35.03 102 SER A N 1
ATOM 785 C CA . SER A 1 102 ? -12.847 28.898 -23.543 1.00 35.03 102 SER A CA 1
ATOM 786 C C . SER A 1 102 ? -11.770 29.743 -22.854 1.00 35.03 102 SER A C 1
ATOM 788 O O . SER A 1 102 ? -11.302 29.438 -21.765 1.00 35.03 102 SER A O 1
ATOM 790 N N . SER A 1 103 ? -11.407 30.795 -23.573 1.00 42.12 103 SER A N 1
ATOM 791 C CA . SER A 1 103 ? -10.402 31.842 -23.395 1.00 42.12 103 SER A CA 1
ATOM 792 C C . SER A 1 103 ? -10.339 32.611 -22.066 1.00 42.12 103 SER A C 1
ATOM 794 O O . SER A 1 103 ? -11.384 32.925 -21.508 1.00 42.12 103 SER A O 1
ATOM 796 N N . LEU A 1 104 ? -9.112 33.092 -21.784 1.00 43.47 104 LEU A N 1
ATOM 797 C CA . LEU A 1 104 ? -8.722 34.374 -21.151 1.00 43.47 104 LEU A CA 1
ATOM 798 C C . LEU A 1 104 ? -9.163 34.596 -19.689 1.00 43.47 104 LEU A C 1
ATOM 800 O O . LEU A 1 104 ? -10.347 34.677 -19.403 1.00 43.47 104 LEU A O 1
ATOM 804 N N . ASP A 1 105 ? -8.233 34.840 -18.761 1.00 32.75 105 ASP A N 1
ATOM 805 C CA . ASP A 1 105 ? -7.599 36.151 -18.577 1.00 32.75 105 ASP A CA 1
ATOM 806 C C . ASP A 1 105 ? -6.456 36.098 -17.541 1.00 32.75 105 ASP A C 1
ATOM 808 O O . ASP A 1 105 ? -6.323 35.164 -16.751 1.00 32.75 105 ASP A O 1
ATOM 812 N N . ASN A 1 106 ? -5.608 37.113 -17.616 1.00 44.19 106 ASN A N 1
ATOM 813 C CA . ASN A 1 106 ? -4.321 37.290 -16.962 1.00 44.19 106 ASN A CA 1
ATOM 814 C C . ASN A 1 106 ? -4.423 37.603 -15.460 1.00 44.19 106 ASN A C 1
ATOM 816 O O . ASN A 1 106 ? -5.249 38.414 -15.053 1.00 44.19 106 ASN A O 1
ATOM 820 N N . ASN A 1 107 ? -3.485 37.076 -14.664 1.00 38.72 107 ASN A N 1
ATOM 821 C CA . ASN A 1 107 ? -2.818 37.844 -13.605 1.00 38.72 107 ASN A CA 1
ATOM 822 C C . ASN A 1 107 ? -1.579 37.088 -13.108 1.00 38.72 107 ASN A C 1
ATOM 824 O O . ASN A 1 107 ? -1.646 36.229 -12.231 1.00 38.72 107 ASN A O 1
ATOM 828 N N . SER A 1 108 ? -0.430 37.401 -13.705 1.00 48.38 108 SER A N 1
ATOM 829 C CA . SER A 1 108 ? 0.876 37.072 -13.146 1.00 48.38 108 SER A CA 1
ATOM 830 C C . SER A 1 108 ? 1.144 38.012 -11.974 1.00 48.38 108 SER A C 1
ATOM 832 O O . SER A 1 108 ? 1.445 39.188 -12.181 1.00 48.38 108 SER A O 1
ATOM 834 N N . GLU A 1 109 ? 1.017 37.509 -10.752 1.00 51.09 109 GLU A N 1
ATOM 835 C CA . GLU A 1 109 ? 1.496 38.221 -9.573 1.00 51.09 109 GLU A CA 1
ATOM 836 C C . GLU A 1 109 ? 3.033 38.212 -9.607 1.00 51.09 109 GLU A C 1
ATOM 838 O O . GLU A 1 109 ? 3.680 37.163 -9.580 1.00 51.09 109 GLU A O 1
ATOM 843 N N . GLU A 1 110 ? 3.609 39.399 -9.781 1.00 54.88 110 GLU A N 1
ATOM 844 C CA . GLU A 1 110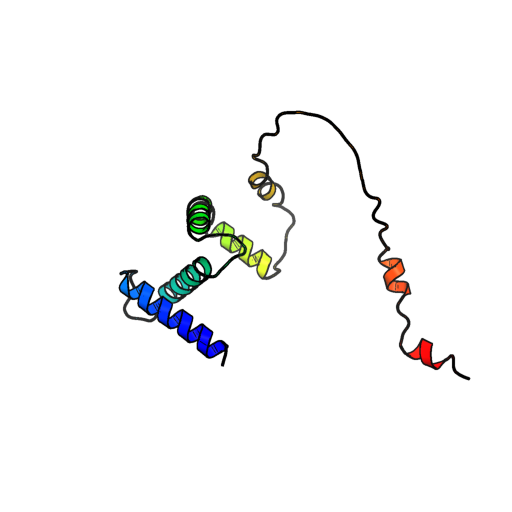 ? 5.042 39.668 -9.851 1.00 54.88 110 GLU A CA 1
ATOM 845 C C . GLU A 1 110 ? 5.706 39.312 -8.511 1.00 54.88 110 GLU A C 1
ATOM 847 O O . GLU A 1 110 ? 5.776 40.110 -7.578 1.00 54.88 110 GLU A O 1
ATOM 852 N N . MET A 1 111 ? 6.174 38.071 -8.393 1.00 57.94 111 MET A N 1
ATOM 853 C CA . MET A 1 111 ? 6.930 37.612 -7.233 1.00 57.94 111 MET A CA 1
ATOM 854 C C . MET A 1 111 ? 8.370 38.133 -7.352 1.00 57.94 111 MET A C 1
ATOM 856 O O . MET A 1 111 ? 9.155 37.649 -8.168 1.00 57.94 111 MET A O 1
ATOM 860 N N . ALA A 1 112 ? 8.729 39.140 -6.553 1.00 62.00 112 ALA A N 1
ATOM 861 C CA . ALA A 1 112 ? 10.091 39.665 -6.497 1.00 62.00 112 ALA A CA 1
ATOM 862 C C . ALA A 1 112 ? 11.062 38.581 -5.985 1.00 62.00 112 ALA A C 1
ATOM 864 O O . ALA A 1 112 ? 11.106 38.278 -4.792 1.00 62.00 112 ALA A O 1
ATOM 865 N N . MET A 1 113 ? 11.838 37.978 -6.888 1.00 67.50 113 MET A N 1
ATOM 866 C CA . MET A 1 113 ? 12.822 36.951 -6.541 1.00 67.50 113 MET A CA 1
ATOM 867 C C . MET A 1 113 ? 14.155 37.579 -6.122 1.00 67.50 113 MET A C 1
ATOM 869 O O . MET A 1 113 ? 14.791 38.301 -6.890 1.00 67.50 113 MET A O 1
ATOM 873 N N . VAL A 1 114 ? 14.609 37.272 -4.905 1.00 61.62 114 VAL A N 1
ATOM 874 C CA . VAL A 1 114 ? 15.950 37.636 -4.427 1.00 61.62 114 VAL A CA 1
ATOM 875 C C . VAL A 1 114 ? 16.963 36.664 -5.036 1.00 61.62 114 VAL A C 1
ATOM 877 O O . VAL A 1 114 ? 16.890 35.459 -4.808 1.00 61.62 114 VAL A O 1
ATOM 880 N N . GLY A 1 115 ? 17.903 37.177 -5.834 1.00 68.38 115 GLY A N 1
ATOM 881 C CA . GLY A 1 115 ? 18.931 36.357 -6.476 1.00 68.38 115 GLY A CA 1
ATOM 882 C C . GLY A 1 115 ? 19.875 35.703 -5.462 1.00 68.38 115 GLY A C 1
ATOM 883 O O . GLY A 1 115 ? 20.228 36.310 -4.451 1.00 68.38 115 GLY A O 1
ATOM 884 N N . LEU A 1 116 ? 20.337 34.485 -5.755 1.00 59.62 116 LEU A N 1
ATOM 885 C CA . LEU A 1 116 ? 21.270 33.725 -4.903 1.00 59.62 116 LEU A CA 1
ATOM 886 C C . LEU A 1 116 ? 22.545 34.520 -4.564 1.00 59.62 116 LEU A C 1
ATOM 888 O O . LEU A 1 116 ? 23.083 34.419 -3.466 1.00 59.62 116 LEU A O 1
ATOM 892 N N . ASP A 1 117 ? 22.966 35.387 -5.480 1.00 63.28 117 ASP A N 1
ATOM 893 C CA . ASP A 1 117 ? 24.096 36.304 -5.334 1.00 63.28 117 ASP A CA 1
ATOM 894 C C . ASP A 1 117 ? 23.858 37.402 -4.266 1.00 63.28 117 ASP A C 1
ATOM 896 O O . ASP A 1 117 ? 24.787 37.845 -3.588 1.00 63.28 117 ASP A O 1
ATOM 900 N N . ALA A 1 118 ? 22.605 37.817 -4.040 1.00 65.06 118 ALA A N 1
ATOM 901 C CA . ALA A 1 118 ? 22.237 38.711 -2.937 1.00 65.06 118 ALA A CA 1
ATOM 902 C C . ALA A 1 118 ? 22.209 37.974 -1.587 1.00 65.06 118 ALA A C 1
ATOM 904 O O . ALA A 1 118 ? 22.602 38.544 -0.571 1.00 65.06 118 ALA A O 1
ATOM 905 N N . MET A 1 119 ? 21.822 36.693 -1.578 1.00 64.25 119 MET A N 1
ATOM 906 C CA . MET A 1 119 ? 21.862 35.852 -0.375 1.00 64.25 119 MET A CA 1
ATOM 907 C C . MET A 1 119 ? 23.303 35.555 0.063 1.00 64.25 119 MET A C 1
ATOM 909 O O . MET A 1 119 ? 23.596 35.554 1.256 1.00 64.25 119 MET A O 1
ATOM 913 N N . GLN A 1 120 ? 24.224 35.362 -0.887 1.00 61.38 120 GLN A N 1
ATOM 914 C CA . GLN A 1 120 ? 25.631 35.068 -0.595 1.00 61.38 120 GLN A CA 1
ATOM 915 C C . GLN A 1 120 ? 26.403 36.277 -0.045 1.00 61.38 120 GLN A C 1
ATOM 917 O O . GLN A 1 120 ? 27.286 36.108 0.795 1.00 61.38 120 GLN A O 1
ATOM 922 N N . ARG A 1 121 ? 26.045 37.502 -0.461 1.00 63.69 121 ARG A N 1
ATOM 923 C CA . ARG A 1 121 ? 26.625 38.744 0.088 1.00 63.69 121 ARG A CA 1
ATOM 924 C C . ARG A 1 121 ? 26.157 39.080 1.505 1.00 63.69 121 ARG A C 1
ATOM 926 O O . ARG A 1 121 ? 26.779 39.920 2.143 1.00 63.69 121 ARG A O 1
ATOM 933 N N . ALA A 1 122 ? 25.100 38.442 2.005 1.00 64.25 122 ALA A N 1
ATOM 934 C CA . ALA A 1 122 ? 24.585 38.666 3.357 1.00 64.25 122 ALA A CA 1
ATOM 935 C C . ALA A 1 122 ? 25.310 37.837 4.438 1.00 64.25 122 ALA A C 1
ATOM 937 O O . ALA A 1 122 ? 24.854 37.776 5.580 1.00 64.25 122 ALA A O 1
ATOM 938 N N . ASN A 1 123 ? 26.429 37.191 4.099 1.00 57.31 123 ASN A N 1
ATOM 939 C CA . ASN A 1 123 ? 27.239 36.437 5.048 1.00 57.31 123 ASN A CA 1
ATOM 940 C C . ASN A 1 123 ? 28.137 37.385 5.863 1.00 57.31 123 ASN A C 1
ATOM 942 O O . ASN A 1 123 ? 29.341 37.467 5.632 1.00 57.31 123 ASN A O 1
ATOM 946 N N . SER A 1 124 ? 27.541 38.131 6.795 1.00 59.00 124 SER A N 1
ATOM 947 C CA . SER A 1 124 ? 28.312 38.744 7.878 1.00 59.00 124 SER A CA 1
ATOM 948 C C . SER A 1 124 ? 28.734 37.641 8.839 1.00 59.00 124 SER A C 1
ATOM 950 O O . SER A 1 124 ? 27.893 36.981 9.454 1.00 59.00 124 SER A O 1
ATOM 952 N N . THR A 1 125 ? 30.040 37.427 8.966 1.00 60.94 125 THR A N 1
ATOM 953 C CA . THR A 1 125 ? 30.578 36.546 9.997 1.00 60.94 125 THR A CA 1
ATOM 954 C C . THR A 1 125 ? 30.472 37.212 11.367 1.00 60.94 125 THR A C 1
ATOM 956 O O . THR A 1 125 ? 30.348 38.430 11.498 1.00 60.94 125 THR A O 1
ATOM 959 N N . LEU A 1 126 ? 30.490 36.399 12.424 1.00 55.44 126 LEU A N 1
ATOM 960 C CA . LEU A 1 126 ? 30.302 36.841 13.808 1.00 55.44 126 LEU A CA 1
ATOM 961 C C . LEU A 1 126 ? 31.314 37.933 14.226 1.00 55.44 126 LEU A C 1
ATOM 963 O O . LEU A 1 126 ? 31.020 38.718 15.126 1.00 55.44 126 LEU A O 1
ATOM 967 N N . GLU A 1 127 ? 32.467 38.034 13.551 1.00 61.69 127 GLU A N 1
ATOM 968 C CA . GLU A 1 127 ? 33.479 39.068 13.799 1.00 61.69 127 GLU A CA 1
ATOM 969 C C . GLU A 1 127 ? 33.053 40.490 13.381 1.00 61.69 127 GLU A C 1
ATOM 971 O O . GLU A 1 127 ? 33.523 41.455 13.990 1.00 61.69 127 GLU A O 1
ATOM 976 N N . ASP A 1 128 ? 32.125 40.650 12.426 1.00 62.75 128 ASP A N 1
ATOM 977 C CA . ASP A 1 128 ? 31.623 41.970 11.990 1.00 62.75 128 ASP A CA 1
ATOM 978 C C . ASP A 1 128 ? 30.894 42.718 13.121 1.00 62.75 128 ASP A C 1
ATOM 980 O O . ASP A 1 128 ? 30.876 43.952 13.166 1.00 62.75 128 ASP A O 1
ATOM 984 N N . PHE A 1 129 ? 30.320 41.983 14.079 1.00 59.44 129 PHE A N 1
ATOM 985 C CA . PHE A 1 129 ? 29.631 42.566 15.231 1.00 59.44 129 PHE A CA 1
ATOM 986 C C . PHE A 1 129 ? 30.597 43.040 16.328 1.00 59.44 129 PHE A C 1
ATOM 988 O O . PHE A 1 129 ? 30.278 43.983 17.054 1.00 59.44 129 PHE A O 1
ATOM 995 N N . PHE A 1 130 ? 31.793 42.449 16.438 1.00 60.28 130 PHE A N 1
ATOM 996 C CA . PHE A 1 130 ? 32.757 42.771 17.501 1.00 60.28 130 PHE A CA 1
ATOM 997 C C . PHE A 1 130 ? 33.711 43.926 17.160 1.00 60.28 130 PHE A C 1
ATOM 999 O O . PHE A 1 130 ? 34.356 44.461 18.059 1.00 60.28 130 PHE A O 1
ATOM 1006 N N . LEU A 1 131 ? 33.769 44.377 15.902 1.00 57.06 131 LEU A N 1
ATOM 1007 C CA . LEU A 1 131 ? 34.585 45.532 15.491 1.00 57.06 131 LEU A CA 1
ATOM 1008 C C . LEU A 1 131 ? 33.880 46.892 15.633 1.00 57.06 131 LEU A C 1
ATOM 1010 O O . LEU A 1 131 ? 34.502 47.925 15.392 1.00 57.06 131 LEU A O 1
ATOM 1014 N N . LYS A 1 132 ? 32.605 46.923 16.048 1.00 56.84 132 LYS A N 1
ATOM 1015 C CA . LYS A 1 132 ? 31.813 48.166 16.141 1.00 56.84 132 LYS A CA 1
ATOM 1016 C C . LYS A 1 132 ? 31.657 48.735 17.553 1.00 56.84 132 LYS A C 1
ATOM 1018 O O . LYS A 1 132 ? 30.927 49.703 17.740 1.00 56.84 132 LYS A O 1
ATOM 1023 N N . VAL A 1 133 ? 32.369 48.173 18.531 1.00 55.94 133 VAL A N 1
ATOM 1024 C CA . VAL A 1 133 ? 32.490 48.737 19.882 1.00 55.94 133 VAL A CA 1
ATOM 1025 C C . VAL A 1 133 ? 33.964 48.994 20.184 1.00 55.94 133 VAL A C 1
ATOM 1027 O O . VAL A 1 133 ? 34.640 48.192 20.828 1.00 55.94 133 VAL A O 1
ATOM 1030 N N . LYS A 1 134 ? 34.460 50.136 19.709 1.00 47.94 134 LYS A N 1
ATOM 1031 C CA . LYS A 1 134 ? 35.536 50.872 20.367 1.00 47.94 134 LYS A CA 1
ATOM 1032 C C . LYS A 1 134 ? 35.339 52.365 20.168 1.00 47.94 134 LYS A C 1
ATOM 1034 O O . LYS A 1 134 ? 35.045 52.758 19.020 1.00 47.94 134 LYS A O 1
#

Sequence (134 aa):
MEELRKLEEVQRMLTFVQSRGIPTASSPDDCSCFLTKLILLLVQPCGELDLGKKCSLVSEYMPKISAAFLDEASKWLNGEGYEEKSVENALQLACSHKPESSSLDNNSEEMAMVGLDAMQRANSTLEDFFLKVK

Organism: Prunus avium (NCBI:txid42229)